Protein AF-A0A968WM91-F1 (afdb_monomer_lite)

Foldseek 3Di:
DVVVVCVVCVVVVVVVVVVVDDDLVVVCVVCVVVVHDPDCVSVVHDLVVVLVCLQCVCVPDPDDDVSNVCVVVVNSVVCSVPDPD

Radius of gyration: 16.38 Å; chains: 1; bounding box: 32×24×48 Å

Sequence (85 aa):
MMNQKLNELWPELREEMRGMMMEPDEIARIIRAAGGPTTATELGISVKLWRNAVKFARDVRNRWSFLDLADDAGLLDGFLADDPQ

Secondary structure (DSSP, 8-state):
-HHHHHHHHHHHHHHHHHTT---HHHHHHHHHHTT---STTTTT--HHHHHHHHHHGGGGSS---HHHHHHHTT-HHHHHHH---

Structure (mmCIF, N/CA/C/O backbone):
data_AF-A0A968WM91-F1
#
_entry.id   AF-A0A968WM91-F1
#
loop_
_atom_site.group_PDB
_atom_site.id
_atom_site.type_symbol
_atom_site.label_atom_id
_atom_site.label_alt_id
_atom_site.label_comp_id
_atom_site.label_asym_id
_atom_site.label_entity_id
_atom_site.label_seq_id
_atom_site.pdbx_PDB_ins_code
_atom_site.Cartn_x
_atom_site.Cartn_y
_atom_site.Cartn_z
_atom_site.occupancy
_atom_site.B_iso_or_equiv
_atom_site.auth_seq_id
_atom_site.auth_comp_id
_atom_site.auth_asym_id
_atom_site.auth_atom_id
_atom_site.pdbx_PDB_model_num
ATOM 1 N N . MET A 1 1 ? 11.848 -3.151 -29.648 1.00 80.69 1 MET A N 1
ATOM 2 C CA . MET A 1 1 ? 10.613 -2.562 -29.058 1.00 80.69 1 MET A CA 1
ATOM 3 C C . MET A 1 1 ? 10.882 -2.106 -27.626 1.00 80.69 1 MET A C 1
ATOM 5 O O . MET A 1 1 ? 11.863 -2.552 -27.047 1.00 80.69 1 MET A O 1
ATOM 9 N N . MET A 1 2 ? 10.020 -1.263 -27.043 1.00 82.38 2 MET A N 1
ATOM 10 C CA . MET A 1 2 ? 10.150 -0.751 -25.665 1.00 82.38 2 MET A CA 1
ATOM 11 C C . MET A 1 2 ? 10.406 -1.854 -24.620 1.00 82.38 2 MET A C 1
ATOM 13 O O . MET A 1 2 ? 11.313 -1.715 -23.809 1.00 82.38 2 MET A O 1
ATOM 17 N N . ASN A 1 3 ? 9.698 -2.985 -24.711 1.00 87.69 3 ASN A N 1
ATOM 18 C CA . ASN A 1 3 ? 9.841 -4.102 -23.765 1.00 87.69 3 ASN A CA 1
ATOM 19 C C . ASN A 1 3 ? 11.228 -4.767 -23.796 1.00 87.69 3 ASN A C 1
ATOM 21 O O . ASN A 1 3 ? 11.721 -5.193 -22.760 1.00 87.69 3 ASN A O 1
ATOM 25 N N . GLN A 1 4 ? 11.882 -4.835 -24.960 1.00 92.56 4 GLN A N 1
ATOM 26 C CA . GLN A 1 4 ? 13.244 -5.383 -25.058 1.00 92.56 4 GLN A CA 1
ATOM 27 C C . GLN A 1 4 ? 14.251 -4.459 -24.374 1.00 92.56 4 GLN A C 1
ATOM 29 O O . GLN A 1 4 ? 15.037 -4.912 -23.553 1.00 92.56 4 GLN A O 1
ATOM 34 N N . LYS A 1 5 ? 14.149 -3.151 -24.639 1.00 92.00 5 LYS A N 1
ATOM 35 C CA . LYS A 1 5 ? 15.001 -2.142 -24.005 1.00 92.00 5 LYS A CA 1
ATOM 36 C C . LYS A 1 5 ? 14.806 -2.103 -22.484 1.00 92.00 5 LYS A C 1
ATOM 38 O O . LYS A 1 5 ? 15.775 -1.961 -21.752 1.00 92.00 5 LYS A O 1
ATOM 43 N N . LEU A 1 6 ? 13.567 -2.249 -22.006 1.00 89.75 6 LEU A N 1
ATOM 44 C CA . LEU A 1 6 ? 13.279 -2.361 -20.573 1.00 89.75 6 LEU A CA 1
ATOM 45 C C . LEU A 1 6 ? 13.920 -3.612 -19.966 1.00 89.75 6 LEU A C 1
ATOM 47 O O . LEU A 1 6 ? 14.567 -3.499 -18.934 1.00 89.75 6 LEU A O 1
ATOM 51 N N . ASN A 1 7 ? 13.798 -4.774 -20.614 1.00 93.44 7 ASN A N 1
ATOM 52 C CA . ASN A 1 7 ? 14.415 -6.010 -20.124 1.00 93.44 7 ASN A CA 1
ATOM 53 C C . ASN A 1 7 ? 15.944 -5.914 -20.031 1.00 93.44 7 ASN A C 1
ATOM 55 O O . ASN A 1 7 ? 16.524 -6.436 -19.084 1.00 93.44 7 ASN A O 1
ATOM 59 N N . GLU A 1 8 ? 16.586 -5.251 -20.993 1.00 96.12 8 GLU A N 1
ATOM 60 C CA . GLU A 1 8 ? 18.039 -5.043 -21.001 1.00 96.12 8 GLU A CA 1
ATOM 61 C C . GLU A 1 8 ? 18.496 -4.087 -19.887 1.00 96.12 8 GLU A C 1
ATOM 63 O O . GLU A 1 8 ? 19.500 -4.356 -19.234 1.00 96.12 8 GLU A O 1
ATOM 68 N N . LEU A 1 9 ? 17.748 -3.005 -19.636 1.00 95.19 9 LEU A N 1
ATOM 69 C CA . LEU A 1 9 ? 18.098 -1.976 -18.643 1.00 95.19 9 LEU A CA 1
ATOM 70 C C . LEU A 1 9 ? 17.667 -2.315 -17.208 1.00 95.19 9 LEU A C 1
ATOM 72 O O . LEU A 1 9 ? 18.180 -1.736 -16.253 1.00 95.19 9 LEU A O 1
ATOM 76 N N . TRP A 1 10 ? 16.705 -3.224 -17.032 1.00 93.69 10 TRP A N 1
ATOM 77 C CA . TRP A 1 10 ? 16.110 -3.516 -15.726 1.00 93.69 10 TRP A CA 1
ATOM 78 C C . TRP A 1 10 ? 17.117 -3.924 -14.636 1.00 93.69 10 TRP A C 1
ATOM 80 O O . TRP A 1 10 ? 16.985 -3.429 -13.514 1.00 93.69 10 TRP A O 1
ATOM 90 N N . PRO A 1 11 ? 18.128 -4.777 -14.906 1.00 95.38 11 PRO A N 1
ATOM 91 C CA . PRO A 1 11 ? 19.116 -5.137 -13.891 1.00 95.38 11 PRO A CA 1
ATOM 92 C C . PRO A 1 11 ? 19.924 -3.936 -13.382 1.00 95.38 11 PRO A C 1
ATOM 94 O O . PRO A 1 11 ? 20.146 -3.828 -12.181 1.00 95.38 11 PRO A O 1
ATOM 97 N N . GLU A 1 12 ? 20.323 -3.027 -14.275 1.00 95.56 12 GLU A N 1
ATOM 98 C CA . GLU A 1 12 ? 21.090 -1.822 -13.935 1.00 95.56 12 GLU A CA 1
ATOM 99 C C . GLU A 1 12 ? 20.248 -0.856 -13.097 1.00 95.56 12 GLU A C 1
ATOM 101 O O . GLU A 1 12 ? 20.644 -0.495 -11.990 1.00 95.56 12 GLU A O 1
ATOM 106 N N . LEU A 1 13 ? 19.030 -0.547 -13.558 1.00 92.00 13 LEU A N 1
ATOM 107 C CA . LEU A 1 13 ? 18.081 0.296 -12.824 1.00 92.00 13 LEU A CA 1
ATOM 108 C C . LEU A 1 13 ? 17.818 -0.234 -11.411 1.00 92.00 13 LEU A C 1
ATOM 110 O O . LEU A 1 13 ? 17.744 0.537 -10.456 1.00 92.00 13 LEU A O 1
ATOM 114 N N . ARG A 1 14 ? 17.691 -1.557 -11.258 1.00 93.00 14 ARG A N 1
ATOM 115 C CA . ARG A 1 14 ? 17.466 -2.179 -9.951 1.00 93.00 14 ARG A CA 1
ATOM 116 C C . ARG A 1 14 ? 18.629 -1.935 -8.991 1.00 93.00 14 ARG A C 1
ATOM 118 O O . ARG A 1 14 ? 18.383 -1.660 -7.818 1.00 93.00 14 ARG A O 1
ATOM 125 N N . GLU A 1 15 ? 19.867 -2.051 -9.461 1.00 94.56 15 GLU A N 1
ATOM 126 C CA . GLU A 1 15 ? 21.042 -1.833 -8.615 1.00 94.56 15 GLU A CA 1
ATOM 127 C C . GLU A 1 15 ? 21.246 -0.353 -8.279 1.00 94.56 15 GLU A C 1
ATOM 129 O O . GLU A 1 15 ? 21.535 -0.032 -7.126 1.00 94.56 15 GLU A O 1
ATOM 134 N N . GLU A 1 16 ? 20.994 0.559 -9.221 1.00 94.31 16 GLU A N 1
ATOM 135 C CA . GLU A 1 16 ? 21.011 1.999 -8.938 1.00 94.31 16 GLU A CA 1
ATOM 136 C C . GLU A 1 16 ? 19.967 2.386 -7.883 1.00 94.31 16 GLU A C 1
ATOM 138 O O . GLU A 1 16 ? 20.272 3.087 -6.914 1.00 94.31 16 GLU A O 1
ATOM 143 N N . MET A 1 17 ? 18.735 1.885 -8.027 1.00 92.56 17 MET A N 1
ATOM 144 C CA . MET A 1 17 ? 17.653 2.169 -7.084 1.00 92.56 17 MET A CA 1
ATOM 145 C C . MET A 1 17 ? 17.926 1.594 -5.695 1.00 92.56 17 MET A C 1
ATOM 147 O O . MET A 1 17 ? 17.551 2.220 -4.703 1.00 92.56 17 MET A O 1
ATOM 151 N N . ARG A 1 18 ? 18.608 0.445 -5.595 1.00 91.00 18 ARG A N 1
ATOM 152 C CA . ARG A 1 18 ? 18.931 -0.199 -4.312 1.00 91.00 18 ARG A CA 1
ATOM 153 C C . ARG A 1 18 ? 19.677 0.745 -3.367 1.00 91.00 18 ARG A C 1
ATOM 155 O O . ARG A 1 18 ? 19.401 0.732 -2.173 1.00 91.00 18 ARG A O 1
ATOM 162 N N . GLY A 1 19 ? 20.561 1.599 -3.889 1.00 90.50 19 GLY A N 1
ATOM 163 C CA . GLY A 1 19 ? 21.300 2.584 -3.090 1.00 90.50 19 GLY A CA 1
ATOM 164 C C . GLY A 1 19 ? 20.4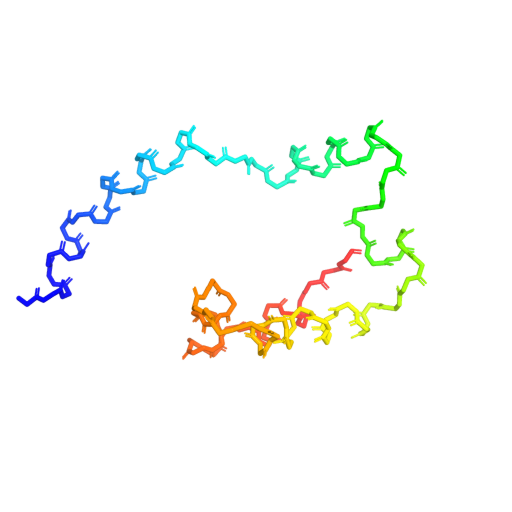38 3.702 -2.486 1.00 90.50 19 GLY A C 1
ATOM 165 O O . GLY A 1 19 ? 20.886 4.391 -1.574 1.00 90.50 19 GLY A O 1
ATOM 166 N N . MET A 1 20 ? 19.209 3.886 -2.977 1.00 91.31 20 MET A N 1
ATOM 167 C CA . MET A 1 20 ? 18.253 4.896 -2.503 1.00 91.31 20 MET A CA 1
ATOM 168 C C . MET A 1 20 ? 17.117 4.294 -1.665 1.00 91.31 20 MET A C 1
ATOM 170 O O . MET A 1 20 ? 16.296 5.034 -1.121 1.00 91.31 20 MET A O 1
ATOM 174 N N . MET A 1 21 ? 17.031 2.965 -1.586 1.00 92.25 21 MET A N 1
ATOM 175 C CA . MET A 1 21 ? 15.977 2.275 -0.850 1.00 92.25 21 MET A CA 1
ATOM 176 C C . MET A 1 21 ? 16.308 2.181 0.639 1.00 92.25 21 MET A C 1
ATOM 178 O O . MET A 1 21 ? 17.457 2.003 1.036 1.00 92.25 21 MET A O 1
ATOM 182 N N . MET A 1 22 ? 15.268 2.268 1.465 1.00 93.31 22 MET A N 1
ATOM 183 C CA . MET A 1 22 ? 15.329 1.951 2.886 1.00 93.31 22 MET A CA 1
ATOM 184 C C . MET A 1 22 ? 14.547 0.664 3.121 1.00 93.31 22 MET A C 1
ATOM 186 O O . MET A 1 22 ? 13.438 0.515 2.603 1.00 93.31 22 MET A O 1
ATOM 190 N N . GLU A 1 23 ? 15.119 -0.250 3.901 1.00 93.62 23 GLU A N 1
ATOM 191 C CA . GLU A 1 23 ? 14.433 -1.484 4.272 1.00 93.62 23 GLU A CA 1
ATOM 192 C C . GLU A 1 23 ? 13.155 -1.166 5.074 1.00 93.62 23 GLU A C 1
ATOM 194 O O . GLU A 1 23 ? 13.189 -0.298 5.953 1.00 93.62 23 GLU A O 1
ATOM 199 N N . PRO A 1 24 ? 12.024 -1.849 4.817 1.00 92.12 24 PRO A N 1
ATOM 200 C CA . PRO A 1 24 ? 10.765 -1.582 5.518 1.00 92.12 24 PRO A CA 1
ATOM 201 C C . PRO A 1 24 ? 10.880 -1.644 7.048 1.00 92.12 24 PRO A C 1
ATOM 203 O O . PRO A 1 24 ? 10.324 -0.792 7.743 1.00 92.12 24 PRO A O 1
ATOM 206 N N . ASP A 1 25 ? 11.659 -2.593 7.573 1.00 94.44 25 ASP A N 1
ATOM 207 C CA . ASP A 1 25 ? 11.888 -2.745 9.015 1.00 94.44 25 ASP A CA 1
ATOM 208 C C . ASP A 1 25 ? 12.627 -1.545 9.620 1.00 94.44 25 ASP A C 1
ATOM 210 O O . ASP A 1 25 ? 12.373 -1.153 10.760 1.00 94.44 25 ASP A O 1
ATOM 214 N N . GLU A 1 26 ? 13.511 -0.914 8.845 1.00 96.44 26 GLU A N 1
ATOM 215 C CA . GLU A 1 26 ? 14.221 0.291 9.264 1.00 96.44 26 GLU A CA 1
ATOM 216 C C . GLU A 1 26 ? 13.273 1.497 9.318 1.00 96.44 26 GLU A C 1
ATOM 218 O O . GLU A 1 26 ? 13.293 2.257 10.290 1.00 96.44 26 GLU A O 1
ATOM 223 N N . ILE A 1 27 ? 12.372 1.628 8.336 1.00 95.75 27 ILE A N 1
ATOM 224 C CA . ILE A 1 27 ? 11.306 2.642 8.356 1.00 95.75 27 ILE A CA 1
ATOM 225 C C . ILE A 1 27 ? 10.432 2.451 9.603 1.00 95.75 27 ILE A C 1
ATOM 227 O O . ILE A 1 27 ? 10.189 3.408 10.344 1.00 95.75 27 ILE A O 1
ATOM 231 N N . ALA A 1 28 ? 9.998 1.216 9.875 1.00 95.75 28 ALA A N 1
ATOM 232 C CA . ALA A 1 28 ? 9.185 0.896 11.044 1.00 95.75 28 ALA A CA 1
ATOM 233 C C . ALA A 1 28 ? 9.916 1.230 12.355 1.00 95.75 28 ALA A C 1
ATOM 235 O O . ALA A 1 28 ? 9.338 1.848 13.254 1.00 95.75 28 ALA A O 1
ATOM 236 N N . ARG A 1 29 ? 11.208 0.894 12.457 1.00 97.56 29 ARG A N 1
ATOM 237 C CA . ARG A 1 29 ? 12.044 1.225 13.617 1.00 97.56 29 ARG A CA 1
ATOM 238 C C . ARG A 1 29 ? 12.120 2.734 13.855 1.00 97.56 29 ARG A C 1
ATOM 240 O O . ARG A 1 29 ? 11.971 3.167 14.998 1.00 97.56 29 ARG A O 1
ATOM 247 N N . ILE A 1 30 ? 12.333 3.531 12.805 1.00 98.06 30 ILE A N 1
ATOM 248 C CA . ILE A 1 30 ? 12.401 5.000 12.895 1.00 98.06 30 ILE A CA 1
ATOM 249 C C . ILE A 1 30 ? 11.057 5.580 13.356 1.00 98.06 30 ILE A C 1
ATOM 251 O O . ILE A 1 30 ? 11.035 6.411 14.265 1.00 98.06 30 ILE A O 1
ATOM 255 N N . ILE A 1 31 ? 9.939 5.116 12.787 1.00 97.50 31 ILE A N 1
ATOM 256 C CA . ILE A 1 31 ? 8.594 5.565 13.177 1.00 97.50 31 ILE A CA 1
ATOM 257 C C . ILE A 1 31 ? 8.325 5.250 14.655 1.00 97.50 31 ILE A C 1
ATOM 259 O O . ILE A 1 31 ? 7.919 6.142 15.402 1.00 97.50 31 ILE A O 1
ATOM 263 N N . ARG A 1 32 ? 8.630 4.026 15.112 1.00 97.50 32 ARG A N 1
ATOM 264 C CA . ARG A 1 32 ? 8.477 3.636 16.527 1.00 97.50 32 ARG A CA 1
ATOM 265 C C . ARG A 1 32 ? 9.352 4.466 17.455 1.00 97.50 32 ARG A C 1
ATOM 267 O O . ARG A 1 32 ? 8.890 4.886 18.512 1.00 97.50 32 ARG A O 1
ATOM 274 N N . ALA A 1 33 ? 10.599 4.732 17.068 1.00 98.06 33 ALA A N 1
ATOM 275 C CA . ALA A 1 33 ? 11.512 5.561 17.854 1.00 98.06 33 ALA A CA 1
ATOM 276 C C . ALA A 1 33 ? 11.000 7.004 18.015 1.00 98.06 33 ALA A C 1
ATOM 278 O O . ALA A 1 33 ? 11.252 7.632 19.041 1.00 98.06 33 ALA A O 1
ATOM 279 N N . ALA A 1 34 ? 10.239 7.508 17.040 1.00 98.06 34 ALA A N 1
ATOM 280 C CA . ALA A 1 34 ? 9.553 8.795 17.118 1.00 98.06 34 ALA A CA 1
ATOM 281 C C . ALA A 1 34 ? 8.226 8.749 17.911 1.00 98.06 34 ALA A C 1
ATOM 283 O O . ALA A 1 34 ? 7.546 9.767 18.018 1.00 98.06 34 ALA A O 1
ATOM 284 N N . GLY A 1 35 ? 7.841 7.589 18.457 1.00 97.50 35 GLY A N 1
ATOM 285 C CA . GLY A 1 35 ? 6.563 7.381 19.144 1.00 97.50 35 GLY A CA 1
ATOM 286 C C . GLY A 1 35 ? 5.364 7.244 18.200 1.00 97.50 35 GLY A C 1
ATOM 287 O O . GLY A 1 35 ? 4.224 7.367 18.644 1.00 97.50 35 GLY A O 1
ATOM 288 N N . GLY A 1 36 ? 5.605 7.027 16.904 1.00 97.00 36 GLY A N 1
ATOM 289 C CA . GLY A 1 36 ? 4.561 6.843 15.901 1.00 97.00 36 GLY A CA 1
ATOM 290 C C . GLY A 1 36 ? 4.075 5.390 15.799 1.00 97.00 36 GLY A C 1
ATOM 291 O O . GLY A 1 36 ? 4.845 4.464 16.069 1.00 97.00 36 GLY A O 1
ATOM 292 N N . PRO A 1 37 ? 2.818 5.173 15.372 1.00 96.88 37 PRO A N 1
ATOM 293 C CA . PRO A 1 37 ? 2.288 3.844 15.096 1.00 96.88 37 PRO A CA 1
ATOM 294 C C . PRO A 1 37 ? 2.810 3.299 13.761 1.00 96.88 37 PRO A C 1
ATOM 296 O O . PRO A 1 37 ? 2.934 4.025 12.775 1.00 96.88 37 PRO A O 1
ATOM 299 N N . THR A 1 38 ? 3.071 1.998 13.728 1.00 95.81 38 THR A N 1
ATOM 300 C CA . THR A 1 38 ? 3.522 1.234 12.553 1.00 95.81 38 THR A CA 1
ATOM 301 C C . THR A 1 38 ? 2.486 0.257 12.021 1.00 95.81 38 THR A C 1
ATOM 303 O O . THR A 1 38 ? 2.634 -0.221 10.902 1.00 95.81 38 THR A O 1
ATOM 306 N N . THR A 1 39 ? 1.428 -0.005 12.784 1.00 95.06 39 THR A N 1
ATOM 307 C CA . THR A 1 39 ? 0.319 -0.867 12.370 1.00 95.06 39 THR A CA 1
ATOM 308 C C . THR A 1 39 ? -1.010 -0.118 12.457 1.00 95.06 39 THR A C 1
ATOM 310 O O . THR A 1 39 ? -1.147 0.903 13.140 1.00 95.06 39 THR A O 1
ATOM 313 N N . ALA A 1 40 ? -2.031 -0.645 11.783 1.00 95.19 40 ALA A N 1
ATOM 314 C CA . ALA A 1 40 ? -3.393 -0.125 11.872 1.00 95.19 40 ALA A CA 1
ATOM 315 C C . ALA A 1 40 ? -3.931 -0.141 13.313 1.00 95.19 40 ALA A C 1
ATOM 317 O O . ALA A 1 40 ? -4.593 0.804 13.748 1.00 95.19 40 ALA A O 1
ATOM 318 N N . THR A 1 41 ? -3.622 -1.204 14.060 1.00 94.06 41 THR A N 1
ATOM 319 C CA . THR A 1 41 ? -4.077 -1.385 15.442 1.00 94.06 41 THR A CA 1
ATOM 320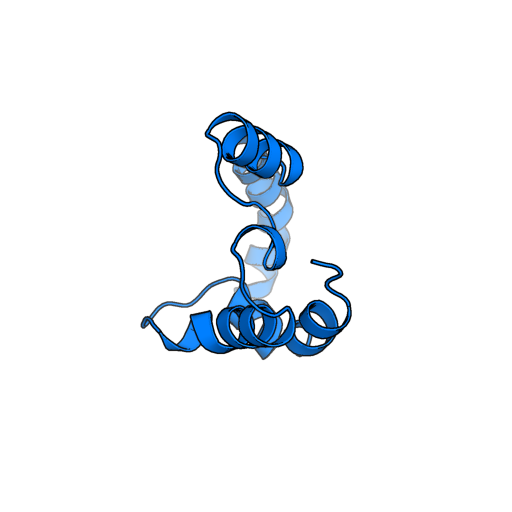 C C . THR A 1 41 ? -3.401 -0.400 16.390 1.00 94.06 41 THR A C 1
ATOM 322 O O . THR A 1 41 ? -4.090 0.202 17.211 1.00 94.06 41 THR A O 1
ATOM 325 N N . GLU A 1 42 ? -2.098 -0.150 16.226 1.00 96.38 42 GLU A N 1
ATOM 326 C CA . GLU A 1 42 ? -1.366 0.894 16.960 1.00 96.38 42 GLU A CA 1
ATOM 327 C C . GLU A 1 42 ? -1.922 2.296 16.660 1.00 96.38 42 GLU A C 1
ATOM 329 O O . GLU A 1 42 ? -2.005 3.136 17.553 1.00 96.38 42 GLU A O 1
ATOM 334 N N . LEU A 1 43 ? -2.358 2.542 15.419 1.00 95.75 43 LEU A N 1
ATOM 335 C CA . LEU A 1 43 ? -3.013 3.791 15.013 1.00 95.75 43 LEU A CA 1
ATOM 336 C C . LEU A 1 43 ? -4.458 3.917 15.548 1.00 95.75 43 LEU A C 1
ATOM 338 O O . LEU A 1 43 ? -5.056 4.989 15.461 1.00 95.75 43 LEU A O 1
ATOM 342 N N . GLY A 1 44 ? -5.031 2.848 16.109 1.00 96.75 44 GLY A N 1
ATOM 343 C CA . GLY A 1 44 ? -6.392 2.834 16.651 1.00 96.75 44 GLY A CA 1
ATOM 344 C C . GLY A 1 44 ? -7.490 2.636 15.602 1.00 96.75 44 GLY A C 1
ATOM 345 O O . GLY A 1 44 ? -8.646 2.985 15.849 1.00 96.75 44 GLY A O 1
ATOM 346 N N . ILE A 1 45 ? -7.160 2.082 14.431 1.00 96.50 45 ILE A N 1
ATOM 347 C CA . ILE A 1 45 ? -8.122 1.791 13.362 1.00 96.50 45 ILE A CA 1
ATOM 348 C C . ILE A 1 45 ? -8.257 0.291 13.104 1.00 96.50 45 ILE A C 1
ATOM 350 O O . ILE A 1 45 ? -7.372 -0.512 13.387 1.00 96.50 45 ILE A O 1
ATOM 354 N N . SER A 1 46 ? -9.401 -0.107 12.542 1.00 96.06 46 SER A N 1
ATOM 355 C CA . SER A 1 46 ? -9.620 -1.512 12.200 1.00 96.06 46 SER A CA 1
ATOM 356 C C . SER A 1 46 ? -8.759 -1.951 11.017 1.00 96.06 46 SER A C 1
ATOM 358 O O . SER A 1 46 ? -8.579 -1.214 10.044 1.00 96.06 46 SER A O 1
ATOM 360 N N . VAL A 1 47 ? -8.367 -3.221 11.053 1.00 94.56 47 VAL A N 1
ATOM 361 C CA . VAL A 1 47 ? -7.645 -3.911 9.980 1.00 94.56 47 VAL A CA 1
ATOM 362 C C . VAL A 1 47 ? -8.366 -3.813 8.633 1.00 94.56 47 VAL A C 1
ATOM 364 O O . VAL A 1 47 ? -7.767 -3.583 7.581 1.00 94.56 47 VAL A O 1
ATOM 367 N N . LYS A 1 48 ? -9.697 -3.911 8.665 1.00 94.94 48 LYS A N 1
ATOM 368 C CA . LYS A 1 48 ? -10.556 -3.744 7.491 1.00 94.94 48 LYS A CA 1
ATOM 369 C C . LYS A 1 48 ? -10.491 -2.326 6.914 1.00 94.94 48 LYS A C 1
ATOM 371 O O . LYS A 1 48 ? -10.467 -2.167 5.697 1.00 94.94 48 LYS A O 1
ATOM 376 N N . LEU A 1 49 ? -10.479 -1.304 7.773 1.00 95.62 49 LEU A N 1
ATOM 377 C CA . LEU A 1 49 ? -10.392 0.091 7.338 1.00 95.62 49 LEU A CA 1
ATOM 378 C C . LEU A 1 49 ? -9.036 0.380 6.688 1.00 95.62 49 LEU A C 1
ATOM 380 O O . LEU A 1 49 ? -9.009 1.009 5.636 1.00 95.62 49 LEU A O 1
ATOM 384 N N . TRP A 1 50 ? -7.946 -0.129 7.266 1.00 95.44 50 TRP A N 1
ATOM 385 C CA . TRP A 1 50 ? -6.610 -0.041 6.673 1.00 95.44 50 TRP A CA 1
ATOM 386 C C . TRP A 1 50 ? -6.561 -0.633 5.261 1.00 95.44 50 TRP A C 1
ATOM 388 O O . TRP A 1 50 ? -6.193 0.064 4.319 1.00 95.44 50 TRP A O 1
ATOM 398 N N . ARG A 1 51 ? -7.024 -1.878 5.086 1.00 95.56 51 ARG A N 1
ATOM 399 C CA . ARG A 1 51 ? -7.032 -2.553 3.774 1.00 95.56 51 ARG A CA 1
ATOM 400 C C . ARG A 1 51 ? -7.814 -1.767 2.726 1.00 95.56 51 ARG A C 1
ATOM 402 O O . ARG A 1 51 ? -7.339 -1.591 1.609 1.00 95.56 51 ARG A O 1
ATOM 409 N N . ASN A 1 52 ? -8.982 -1.242 3.098 1.00 95.69 52 ASN A N 1
ATOM 410 C CA . ASN A 1 52 ? -9.762 -0.382 2.211 1.00 95.69 52 ASN A CA 1
ATOM 411 C C . ASN A 1 52 ? -9.008 0.909 1.864 1.00 95.69 52 ASN A C 1
ATOM 413 O O . ASN A 1 52 ? -8.992 1.310 0.704 1.00 95.69 52 ASN A O 1
ATOM 417 N N . ALA A 1 53 ? -8.377 1.554 2.849 1.00 95.31 53 ALA A N 1
ATOM 418 C CA . ALA A 1 53 ? -7.611 2.773 2.618 1.00 95.31 53 ALA A CA 1
ATOM 419 C C . ALA A 1 53 ? -6.458 2.537 1.630 1.00 95.31 53 ALA A C 1
ATOM 421 O O . ALA A 1 53 ? -6.287 3.336 0.715 1.00 95.31 53 ALA A O 1
ATOM 422 N N . VAL A 1 54 ? -5.719 1.429 1.763 1.00 94.75 54 VAL A N 1
ATOM 423 C CA . VAL A 1 54 ? -4.648 1.061 0.823 1.00 94.75 54 VAL A CA 1
ATOM 424 C C . VAL A 1 54 ? -5.213 0.751 -0.564 1.00 94.75 54 VAL A C 1
ATOM 426 O O . VAL A 1 54 ? -4.712 1.297 -1.544 1.00 94.75 54 VAL A O 1
ATOM 429 N N . LYS A 1 55 ? -6.288 -0.047 -0.656 1.00 94.88 55 LYS A N 1
ATOM 430 C CA . LYS A 1 55 ? -6.930 -0.402 -1.934 1.00 94.88 55 LYS A CA 1
ATOM 431 C C . LYS A 1 55 ? -7.301 0.831 -2.760 1.00 94.88 55 LYS A C 1
ATOM 433 O O . LYS A 1 55 ? -6.990 0.899 -3.943 1.00 94.88 55 LYS A O 1
ATOM 438 N N . PHE A 1 56 ? -7.929 1.816 -2.123 1.00 95.19 56 PHE A N 1
ATOM 439 C CA . PHE A 1 56 ? -8.439 3.007 -2.805 1.00 95.19 56 PHE A CA 1
ATOM 440 C C . PHE A 1 56 ? -7.449 4.183 -2.820 1.00 95.19 56 PHE A C 1
ATOM 442 O O . PHE A 1 56 ? -7.746 5.226 -3.397 1.00 95.19 56 PHE A O 1
ATOM 449 N N . ALA A 1 57 ? -6.253 4.055 -2.228 1.00 95.38 57 ALA A N 1
ATOM 450 C CA . ALA A 1 57 ? -5.265 5.140 -2.194 1.00 95.38 57 ALA A CA 1
ATOM 451 C C . ALA A 1 57 ? -4.783 5.567 -3.593 1.00 95.38 57 ALA A C 1
ATOM 4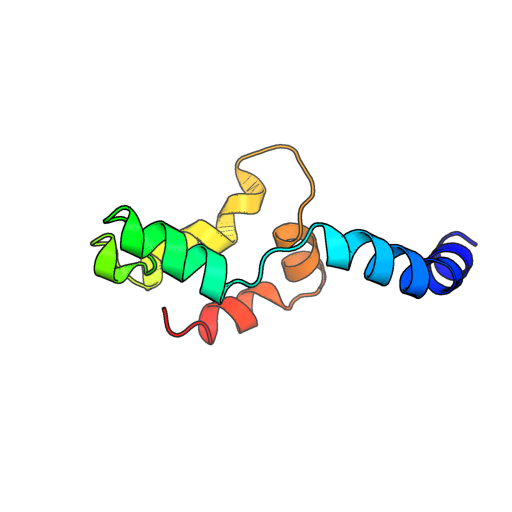53 O O . ALA A 1 57 ? -4.370 6.718 -3.773 1.00 95.38 57 ALA A O 1
ATOM 454 N N . ARG A 1 58 ? -4.847 4.658 -4.574 1.00 93.38 58 ARG A N 1
ATOM 455 C CA . ARG A 1 58 ? -4.535 4.935 -5.982 1.00 93.38 58 ARG A CA 1
ATOM 456 C C . ARG A 1 58 ? -5.509 5.925 -6.631 1.00 93.38 58 ARG A C 1
ATOM 458 O O . ARG A 1 58 ? -5.083 6.775 -7.402 1.00 93.38 58 ARG A O 1
ATOM 465 N N . ASP A 1 59 ? -6.774 5.920 -6.211 1.00 93.88 59 ASP A N 1
ATOM 466 C CA . ASP A 1 59 ? -7.834 6.746 -6.808 1.00 93.88 59 ASP A CA 1
ATOM 467 C C . ASP A 1 59 ? -7.831 8.196 -6.293 1.00 93.88 59 ASP A C 1
ATOM 469 O O . ASP A 1 59 ? -8.498 9.074 -6.839 1.00 93.88 59 ASP A O 1
ATOM 473 N N . VAL A 1 60 ? -7.077 8.479 -5.224 1.00 93.62 60 VAL A N 1
ATOM 474 C CA . VAL A 1 60 ? -7.100 9.783 -4.536 1.00 93.62 60 VAL A CA 1
ATOM 475 C C . VAL A 1 60 ? -6.359 10.873 -5.321 1.00 93.62 60 VAL A C 1
ATOM 477 O O . VAL A 1 60 ? -6.631 12.061 -5.141 1.00 93.62 60 VAL A O 1
ATOM 480 N N . ARG A 1 61 ? -5.381 10.514 -6.163 1.00 90.38 61 ARG A N 1
ATOM 481 C CA . ARG A 1 61 ? -4.549 11.477 -6.905 1.00 90.38 61 ARG A CA 1
ATOM 482 C C . ARG A 1 61 ? -4.335 11.012 -8.338 1.00 90.38 61 ARG A C 1
ATOM 484 O O . ARG A 1 61 ? -4.089 9.840 -8.565 1.00 90.38 61 ARG A O 1
ATOM 491 N N . ASN A 1 62 ? -4.312 11.955 -9.282 1.00 92.69 62 ASN A N 1
ATOM 492 C CA . ASN A 1 62 ? -4.017 11.672 -10.688 1.00 92.69 62 ASN A CA 1
ATOM 493 C C . ASN A 1 62 ? -2.516 11.391 -10.907 1.00 92.69 62 ASN A C 1
ATOM 495 O O . ASN A 1 62 ? -1.766 12.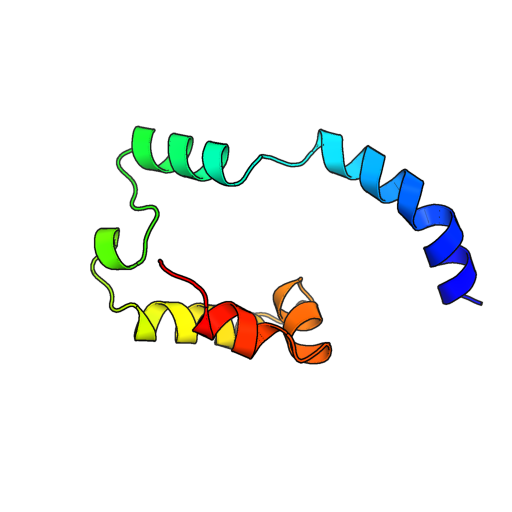250 -11.372 1.00 92.69 62 ASN A O 1
ATOM 499 N N . ARG A 1 63 ? -2.065 10.207 -10.494 1.00 94.00 63 ARG A N 1
ATOM 500 C CA . ARG A 1 63 ? -0.717 9.675 -10.711 1.00 94.00 63 ARG A CA 1
ATOM 501 C C . ARG A 1 63 ? -0.800 8.164 -10.868 1.00 94.00 63 ARG A C 1
ATOM 503 O O . ARG A 1 63 ? -1.729 7.552 -10.361 1.00 94.00 63 ARG A O 1
ATOM 510 N N . TRP A 1 64 ? 0.226 7.583 -11.471 1.00 94.12 64 TRP A N 1
ATOM 511 C CA . TRP A 1 64 ? 0.406 6.137 -11.503 1.00 94.12 64 TRP A CA 1
ATOM 512 C C . TRP A 1 64 ? 1.528 5.731 -10.538 1.00 94.12 64 TRP A C 1
ATOM 514 O O . TRP A 1 64 ? 2.566 6.395 -10.465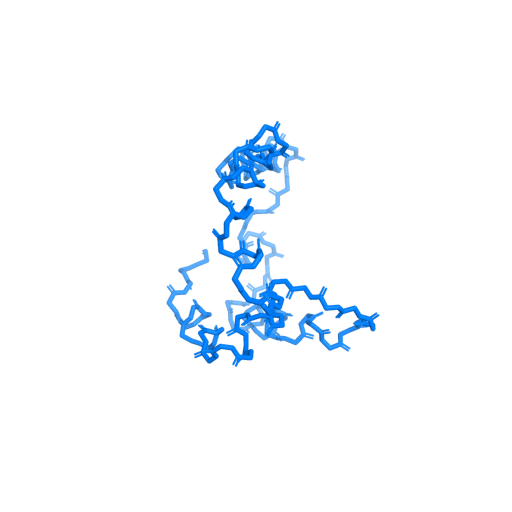 1.00 94.12 64 TRP A O 1
ATOM 524 N N . SER A 1 65 ? 1.293 4.690 -9.746 1.00 93.31 65 SER A N 1
ATOM 525 C CA . SER A 1 65 ? 2.126 4.233 -8.631 1.00 93.31 65 SER A CA 1
ATOM 526 C C . SER A 1 65 ? 2.193 2.701 -8.552 1.00 93.31 65 SER A C 1
ATOM 528 O O . SER A 1 65 ? 1.545 1.996 -9.317 1.00 93.31 65 SER A O 1
ATOM 530 N N . PHE A 1 66 ? 2.944 2.156 -7.589 1.00 92.31 66 PHE A N 1
ATOM 531 C CA . PHE A 1 66 ? 3.023 0.701 -7.387 1.00 92.31 66 PHE A CA 1
ATOM 532 C C . PHE A 1 66 ? 1.684 0.044 -7.026 1.00 92.31 66 PHE A C 1
ATOM 534 O O . PHE A 1 66 ? 1.503 -1.135 -7.316 1.00 92.31 66 PHE A O 1
ATOM 541 N N . LEU A 1 67 ? 0.748 0.785 -6.423 1.00 95.56 67 LEU A N 1
ATOM 542 C CA . LEU A 1 67 ? -0.597 0.268 -6.164 1.00 95.56 67 LEU A CA 1
ATOM 543 C C . LEU A 1 67 ? -1.373 0.069 -7.466 1.00 95.56 67 LEU A C 1
ATOM 545 O O . LEU A 1 67 ? -2.092 -0.915 -7.595 1.00 95.56 67 LEU A O 1
ATOM 549 N N . ASP A 1 68 ? -1.176 0.960 -8.439 1.00 96.06 68 ASP A N 1
ATOM 550 C CA . ASP A 1 68 ? -1.765 0.816 -9.766 1.00 96.06 68 ASP A CA 1
ATOM 551 C C . ASP A 1 68 ? -1.203 -0.406 -10.475 1.00 96.06 68 ASP A C 1
ATOM 553 O O . ASP A 1 68 ? -1.962 -1.243 -10.942 1.00 96.06 68 ASP A O 1
ATOM 557 N N . LEU A 1 69 ? 0.123 -0.568 -10.451 1.00 94.75 69 LEU A N 1
ATOM 558 C CA . LEU A 1 69 ? 0.778 -1.752 -11.002 1.00 94.75 69 LEU A CA 1
ATOM 559 C C . LEU A 1 69 ? 0.254 -3.054 -10.379 1.00 94.75 69 LEU A C 1
ATOM 561 O O . LEU A 1 69 ? 0.004 -4.019 -11.095 1.00 94.75 69 LEU A O 1
ATOM 565 N N . ALA A 1 70 ? 0.122 -3.097 -9.052 1.00 96.50 70 ALA A N 1
ATOM 566 C CA . ALA A 1 70 ? -0.331 -4.290 -8.344 1.00 96.50 70 ALA A CA 1
ATOM 567 C C . ALA A 1 70 ? -1.792 -4.636 -8.664 1.00 96.50 70 ALA A C 1
ATOM 569 O O . ALA A 1 70 ? -2.121 -5.816 -8.782 1.00 96.50 70 ALA A O 1
ATOM 570 N N . ASP A 1 71 ? -2.660 -3.633 -8.807 1.00 96.31 71 ASP A N 1
ATOM 571 C CA . ASP A 1 71 ? -4.062 -3.846 -9.166 1.00 96.31 71 ASP A CA 1
ATOM 572 C C . ASP A 1 71 ? -4.226 -4.233 -10.639 1.00 96.31 71 ASP A C 1
ATOM 574 O O . ASP A 1 71 ? -4.886 -5.225 -10.937 1.00 96.31 71 ASP A O 1
ATOM 578 N N . ASP A 1 72 ? -3.536 -3.536 -11.547 1.00 95.31 72 ASP A N 1
ATOM 579 C CA . ASP A 1 72 ? -3.539 -3.836 -12.983 1.00 95.31 72 ASP A CA 1
ATOM 580 C C . ASP A 1 72 ? -2.995 -5.258 -13.255 1.00 95.31 72 ASP A C 1
ATOM 582 O O . ASP A 1 72 ? -3.394 -5.916 -14.218 1.00 95.31 72 ASP A O 1
ATOM 586 N N . ALA A 1 73 ? -2.108 -5.761 -12.384 1.00 96.06 73 ALA A N 1
ATOM 587 C CA . ALA A 1 73 ? -1.597 -7.133 -12.401 1.00 96.06 73 ALA A CA 1
ATOM 588 C C . ALA A 1 73 ? -2.494 -8.159 -11.672 1.00 96.06 73 ALA A C 1
ATOM 590 O O . ALA A 1 73 ? -2.173 -9.348 -11.670 1.00 96.06 73 ALA A O 1
ATOM 591 N N . GLY A 1 74 ? -3.590 -7.734 -11.034 1.00 97.12 74 GLY A N 1
ATOM 592 C CA . GLY A 1 74 ? -4.505 -8.598 -10.277 1.00 97.12 74 GLY A CA 1
ATOM 593 C C . GLY A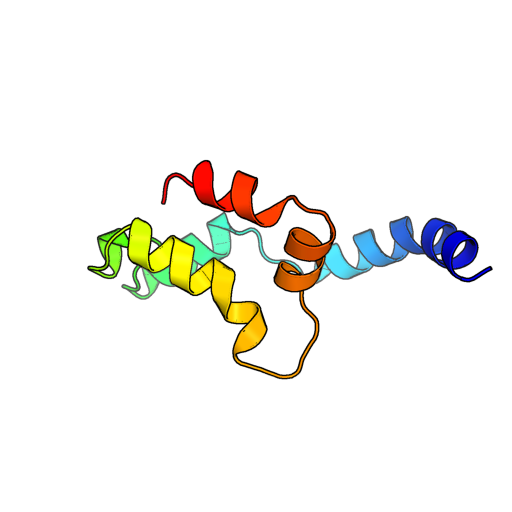 1 74 ? -3.942 -9.136 -8.955 1.00 97.12 74 GLY A C 1
ATOM 594 O O . GLY A 1 74 ? -4.465 -10.108 -8.415 1.00 97.12 74 GLY A O 1
ATOM 595 N N . LEU A 1 75 ? -2.869 -8.535 -8.434 1.00 97.50 75 LEU A N 1
ATOM 596 C CA . LEU A 1 75 ? -2.157 -8.985 -7.231 1.00 97.50 75 LEU A CA 1
ATOM 597 C C . LEU A 1 75 ? -2.592 -8.249 -5.959 1.00 97.50 75 LEU A C 1
ATOM 599 O O . LEU A 1 75 ? -2.403 -8.768 -4.858 1.00 97.50 75 LEU A O 1
ATOM 603 N N . LEU A 1 76 ? -3.164 -7.048 -6.094 1.00 96.50 76 LEU A N 1
ATOM 604 C CA . LEU A 1 76 ? -3.441 -6.167 -4.958 1.00 96.50 76 LEU A CA 1
ATOM 605 C C . LEU A 1 76 ? -4.415 -6.783 -3.943 1.00 96.50 76 LEU A C 1
ATOM 607 O O . LEU A 1 76 ? -4.147 -6.759 -2.744 1.00 96.50 76 LEU A O 1
ATOM 611 N N . ASP A 1 77 ? -5.522 -7.365 -4.406 1.00 96.19 77 ASP A N 1
ATOM 612 C CA . ASP A 1 77 ? -6.537 -7.929 -3.508 1.00 96.19 77 ASP A CA 1
ATOM 613 C C . ASP A 1 77 ? -6.018 -9.130 -2.706 1.00 96.19 77 ASP A C 1
ATOM 615 O O . ASP A 1 77 ? -6.323 -9.251 -1.519 1.00 96.19 77 ASP A O 1
ATOM 619 N N . GLY A 1 78 ? -5.191 -9.982 -3.324 1.00 96.69 78 GLY A N 1
ATOM 620 C CA . GLY A 1 78 ? -4.534 -11.095 -2.634 1.00 96.69 78 GLY A CA 1
ATOM 621 C C . GLY A 1 78 ? -3.549 -10.601 -1.577 1.00 96.69 78 GLY A C 1
ATOM 622 O O . GLY A 1 78 ? -3.638 -10.995 -0.418 1.00 96.69 78 GLY A O 1
ATOM 623 N N . PHE A 1 79 ? -2.685 -9.651 -1.947 1.00 94.88 79 PHE A N 1
ATOM 624 C CA . PHE A 1 79 ? -1.741 -9.029 -1.016 1.00 94.88 79 PHE A CA 1
ATOM 625 C C . PHE A 1 79 ? -2.443 -8.432 0.216 1.00 94.88 79 PHE A C 1
ATOM 627 O O . PHE A 1 79 ? -2.028 -8.671 1.347 1.00 94.88 79 PHE A O 1
ATOM 634 N N . LEU A 1 80 ? -3.539 -7.693 0.015 1.00 95.38 80 LEU A N 1
ATOM 635 C CA . LEU A 1 80 ? -4.287 -7.075 1.113 1.00 95.38 80 LEU A CA 1
ATOM 636 C C . LEU A 1 80 ? -5.013 -8.094 1.996 1.00 95.38 80 LEU A C 1
ATOM 638 O O . LEU A 1 80 ? -5.203 -7.834 3.185 1.00 95.38 80 LEU A O 1
ATOM 642 N N . ALA A 1 81 ? -5.458 -9.220 1.437 1.00 94.69 81 ALA A N 1
ATOM 643 C CA . ALA A 1 81 ? -6.093 -10.282 2.209 1.00 94.69 81 ALA A CA 1
ATOM 644 C C . ALA A 1 81 ? -5.101 -10.956 3.172 1.00 94.69 81 ALA A C 1
ATOM 646 O O . ALA A 1 81 ? -5.465 -11.210 4.325 1.00 94.69 81 ALA A O 1
ATOM 647 N N . ASP A 1 82 ? -3.865 -11.167 2.710 1.00 93.50 82 ASP A N 1
ATOM 648 C CA . ASP A 1 82 ? -2.801 -11.859 3.445 1.00 93.50 82 ASP A CA 1
ATOM 649 C C . ASP A 1 82 ? -2.021 -10.947 4.412 1.00 93.50 82 ASP A C 1
ATOM 651 O O . ASP A 1 82 ? -1.342 -11.447 5.308 1.00 93.50 82 ASP A O 1
ATOM 655 N N . ASP A 1 83 ? -2.134 -9.620 4.272 1.00 87.69 83 ASP A N 1
ATOM 656 C CA . ASP A 1 83 ? -1.472 -8.637 5.140 1.00 87.69 83 ASP A CA 1
ATOM 657 C C . ASP A 1 83 ? -1.868 -8.821 6.626 1.00 87.69 83 ASP A C 1
ATOM 659 O O . ASP A 1 83 ? -3.055 -8.658 6.959 1.00 87.69 83 ASP A O 1
ATOM 663 N N . PRO A 1 84 ? -0.917 -9.155 7.526 1.00 84.12 84 PRO A N 1
ATOM 664 C CA . PRO A 1 84 ? -1.201 -9.484 8.925 1.00 84.12 84 PRO A CA 1
ATOM 665 C C . PRO A 1 84 ? -1.515 -8.260 9.796 1.00 84.12 84 PRO A C 1
ATOM 667 O O . PRO A 1 84 ? -2.269 -8.401 10.761 1.00 84.12 84 PRO A O 1
ATOM 670 N N . GLN A 1 85 ? -0.985 -7.092 9.404 1.00 69.31 85 GLN A N 1
ATOM 671 C CA . GLN A 1 85 ? -1.028 -5.786 10.085 1.00 69.31 85 GLN A CA 1
ATOM 672 C C . GLN A 1 85 ? -0.261 -5.688 11.401 1.00 69.31 85 GLN A C 1
ATOM 674 O O . GLN A 1 85 ? -0.841 -5.959 12.477 1.00 69.31 85 GLN A O 1
#

pLDDT: mean 93.96, std 4.12, range [69.31, 98.06]